Protein AF-A0A7C0Z2W8-F1 (afdb_monomer)

Solvent-accessible surface area (backbone atoms only — not comparable to full-atom values): 9726 Å² total; per-residue (Å²): 93,27,34,21,77,90,78,70,48,76,46,93,88,55,56,50,30,91,88,75,69,42,44,18,36,40,55,56,80,82,60,86,66,90,69,77,76,86,68,93,58,101,60,90,74,75,86,76,53,72,68,63,58,70,67,53,82,75,67,55,54,64,44,84,89,43,62,92,68,40,58,44,58,87,79,78,69,83,74,80,57,72,65,89,83,19,40,63,69,61,50,51,53,55,51,46,34,49,48,17,62,35,85,87,47,31,30,24,69,47,67,32,71,86,68,36,65,88,25,69,70,47,50,51,47,36,62,76,69,63,63,73,41,89,33,50,46,77,29,44,41,73,68,54,44,53,50,56,42,63,76,66,55,63,88,38,63,88

Foldseek 3Di:
DKADLVPRDDDDDDQADPVPRHFIFDFDDFPPDPPPPPDPDPDPPDDDDPVRVVPDDFDFDDQPSPCVVPTDTLDGDGDTDDDPNRCRVLVVLLRQLSVCVPPQLAAEEAAQQPQAPPHPVVVVSCVVSVSPRPRYHYHHDPVVVVVVCVVVVVPRYD

Radius of gyration: 17.8 Å; Cα contacts (8 Å, |Δi|>4): 205; chains: 1; bounding box: 43×48×38 Å

Structure (mmCIF, N/CA/C/O backbone):
data_AF-A0A7C0Z2W8-F1
#
_entry.id   AF-A0A7C0Z2W8-F1
#
loop_
_atom_site.group_PDB
_atom_site.id
_atom_site.type_symbol
_atom_site.label_atom_id
_atom_site.label_alt_id
_atom_site.label_comp_id
_atom_site.label_asym_id
_atom_site.label_entity_id
_atom_site.label_seq_id
_atom_site.pdbx_PDB_ins_code
_atom_site.Cartn_x
_atom_site.Cartn_y
_atom_site.Cartn_z
_atom_site.occupancy
_atom_site.B_iso_or_equiv
_atom_site.auth_seq_id
_atom_site.auth_comp_id
_atom_site.auth_asym_id
_atom_site.auth_atom_id
_atom_site.pdbx_PDB_model_num
ATOM 1 N N . MET A 1 1 ? 12.439 12.386 5.709 1.00 65.25 1 MET A N 1
ATOM 2 C CA . MET A 1 1 ? 11.758 13.642 5.313 1.00 65.25 1 MET A CA 1
ATOM 3 C C . MET A 1 1 ? 10.269 13.372 5.409 1.00 65.25 1 MET A C 1
ATOM 5 O O . MET A 1 1 ? 9.838 12.361 4.867 1.00 65.25 1 MET A O 1
ATOM 9 N N . TRP A 1 2 ? 9.503 14.187 6.136 1.00 70.81 2 TRP A N 1
ATOM 10 C CA . TRP A 1 2 ? 8.065 13.950 6.304 1.00 70.81 2 TRP A CA 1
ATOM 11 C C . TRP A 1 2 ? 7.298 14.611 5.167 1.00 70.81 2 TRP A C 1
ATOM 13 O O . TRP A 1 2 ? 7.548 15.778 4.892 1.00 70.81 2 TRP A O 1
ATOM 23 N N . VAL A 1 3 ? 6.390 13.899 4.503 1.00 75.00 3 VAL A N 1
ATOM 24 C CA . VAL A 1 3 ? 5.612 14.436 3.377 1.00 75.00 3 VAL A CA 1
ATOM 25 C C . VAL A 1 3 ? 4.124 14.156 3.575 1.00 75.00 3 VAL A C 1
ATOM 27 O O . VAL A 1 3 ? 3.730 13.070 4.005 1.00 75.00 3 VAL A O 1
ATOM 30 N N . CYS A 1 4 ? 3.291 15.163 3.307 1.00 75.88 4 CYS A N 1
ATOM 31 C CA . CYS A 1 4 ? 1.840 15.005 3.245 1.00 75.88 4 CYS A CA 1
ATOM 32 C C . CYS A 1 4 ? 1.449 14.452 1.875 1.00 75.88 4 CYS A C 1
ATOM 34 O O . CYS A 1 4 ? 1.781 15.060 0.865 1.00 75.88 4 CYS A O 1
ATOM 36 N N . LEU A 1 5 ? 0.708 13.349 1.836 1.00 69.00 5 LEU A N 1
ATOM 37 C CA . LEU A 1 5 ? 0.377 12.655 0.584 1.00 69.00 5 LEU A CA 1
ATOM 38 C C . LEU A 1 5 ? -0.673 13.372 -0.262 1.00 69.00 5 LEU A C 1
ATOM 40 O O . LEU A 1 5 ? -0.699 13.195 -1.470 1.00 69.00 5 LEU A O 1
ATOM 44 N N . ASP A 1 6 ? -1.517 14.192 0.359 1.00 71.12 6 ASP A N 1
ATOM 45 C CA . ASP A 1 6 ? -2.603 14.864 -0.358 1.00 71.12 6 ASP A CA 1
ATOM 46 C C . ASP A 1 6 ? -2.154 16.194 -0.983 1.00 71.12 6 ASP A C 1
ATOM 48 O O . ASP A 1 6 ? -2.681 16.608 -2.010 1.00 71.12 6 ASP A O 1
ATOM 52 N N . CYS A 1 7 ? -1.180 16.890 -0.381 1.00 76.62 7 CYS A N 1
ATOM 53 C CA . CYS A 1 7 ? -0.688 18.177 -0.902 1.00 76.62 7 CYS A CA 1
ATOM 54 C C . CYS A 1 7 ? 0.810 18.223 -1.204 1.00 76.62 7 CYS A C 1
ATOM 56 O O . CYS A 1 7 ? 1.330 19.292 -1.526 1.00 76.62 7 CYS A O 1
ATOM 58 N N . ASN A 1 8 ? 1.503 17.095 -1.059 1.00 66.62 8 ASN A N 1
ATOM 59 C CA . ASN A 1 8 ? 2.924 16.911 -1.345 1.00 66.62 8 ASN A CA 1
ATOM 60 C C . ASN A 1 8 ? 3.873 17.896 -0.625 1.00 66.62 8 ASN A C 1
ATOM 62 O O . ASN A 1 8 ? 4.995 18.137 -1.065 1.00 66.62 8 ASN A O 1
ATOM 66 N N . ARG A 1 9 ? 3.437 18.497 0.494 1.00 74.06 9 ARG A N 1
ATOM 67 C CA . ARG A 1 9 ? 4.278 19.390 1.308 1.00 74.06 9 ARG A CA 1
ATOM 68 C C . ARG A 1 9 ? 5.203 18.601 2.220 1.00 74.06 9 ARG A C 1
ATOM 70 O O . ARG A 1 9 ? 4.767 17.652 2.872 1.00 74.06 9 ARG A O 1
ATOM 77 N N . SER A 1 10 ? 6.450 19.056 2.309 1.00 74.00 10 SER A N 1
ATOM 78 C CA . SER A 1 10 ? 7.464 18.525 3.213 1.00 74.00 10 SER A CA 1
ATOM 79 C C . SER A 1 10 ? 7.432 19.202 4.585 1.00 74.00 10 SER A C 1
ATOM 81 O O . SER A 1 10 ? 7.248 20.414 4.678 1.00 74.00 10 SER A O 1
ATOM 83 N N . TYR A 1 11 ? 7.692 18.430 5.634 1.00 75.06 11 TYR A N 1
ATOM 84 C CA . TYR A 1 11 ? 7.671 18.843 7.033 1.00 75.06 11 TYR A CA 1
ATOM 85 C C . TYR A 1 11 ? 8.920 18.334 7.773 1.00 75.06 11 TYR A C 1
ATOM 87 O O . TYR A 1 11 ? 9.497 17.300 7.415 1.00 75.06 11 TYR A O 1
ATOM 95 N N . SER A 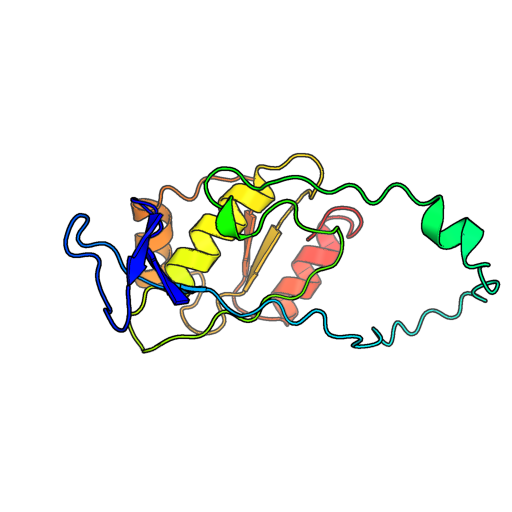1 12 ? 9.336 19.062 8.813 1.00 63.00 12 SER A N 1
ATOM 96 C CA . SER A 1 12 ? 10.477 18.704 9.667 1.00 63.00 12 SER A CA 1
ATOM 97 C C . SER A 1 12 ? 10.090 17.726 10.784 1.00 63.00 12 SER A C 1
ATOM 99 O O . SER A 1 12 ? 10.752 16.699 10.918 1.00 63.00 12 SER A O 1
ATOM 101 N N . ASP A 1 13 ? 9.008 17.982 11.532 1.00 66.19 13 ASP A N 1
ATOM 102 C CA . ASP A 1 13 ? 8.474 17.061 12.557 1.00 66.19 13 ASP A CA 1
ATOM 103 C C . ASP A 1 13 ? 6.983 17.339 12.848 1.00 66.19 13 ASP A C 1
ATOM 105 O O . ASP A 1 13 ? 6.630 18.009 13.814 1.00 66.19 13 ASP A O 1
ATOM 109 N N . HIS A 1 14 ? 6.084 16.843 11.991 1.00 66.38 14 HIS A N 1
ATOM 110 C CA . HIS A 1 14 ? 4.635 16.978 12.184 1.00 66.38 14 HIS A CA 1
ATOM 111 C C . HIS A 1 14 ? 3.926 15.639 11.988 1.00 66.38 14 HIS A C 1
ATOM 113 O O . HIS A 1 14 ? 4.244 14.889 11.070 1.00 66.38 14 HIS A O 1
ATOM 119 N N . CYS A 1 15 ? 2.921 15.359 12.823 1.00 63.91 15 CYS A N 1
ATOM 120 C CA . CYS A 1 15 ? 2.081 14.161 12.698 1.00 63.91 15 CYS A CA 1
ATOM 121 C C . CYS A 1 15 ? 0.898 14.362 11.733 1.00 63.91 15 CYS A C 1
ATOM 123 O O . CYS A 1 15 ? 0.378 13.389 11.186 1.00 63.91 15 CYS A O 1
ATOM 125 N N . LYS A 1 16 ? 0.465 15.615 11.524 1.00 74.62 16 LYS A N 1
ATOM 126 C CA . LYS A 1 16 ? -0.646 15.997 10.640 1.00 74.62 16 LYS A CA 1
ATOM 127 C C . LYS A 1 16 ? -0.281 17.217 9.802 1.00 74.62 16 LYS A C 1
ATOM 129 O O . LYS A 1 16 ? 0.418 18.114 10.261 1.00 74.62 16 LYS A O 1
ATOM 134 N N . CYS A 1 17 ? -0.774 17.235 8.573 1.00 76.31 17 CYS A N 1
ATOM 135 C CA . CYS A 1 17 ? -0.645 18.351 7.659 1.00 76.31 17 CYS A CA 1
ATOM 136 C C . CYS A 1 17 ? -1.567 19.490 8.100 1.00 76.31 17 CYS A C 1
ATOM 138 O O . CYS A 1 17 ? -2.779 19.310 8.162 1.00 76.31 17 CYS A O 1
ATOM 140 N N . GLU A 1 18 ? -1.012 20.678 8.326 1.00 78.62 18 GLU A N 1
ATOM 141 C CA . GLU A 1 18 ? -1.779 21.870 8.725 1.00 78.62 18 GLU A CA 1
ATOM 142 C C . GLU A 1 18 ? -2.795 22.328 7.669 1.00 78.62 18 GLU A C 1
ATOM 144 O O . GLU A 1 18 ? -3.783 22.974 7.996 1.00 78.62 18 GLU A O 1
ATOM 149 N N . LYS A 1 19 ? -2.571 21.985 6.394 1.00 76.62 19 LYS A N 1
ATOM 150 C CA . LYS A 1 19 ? -3.452 22.378 5.287 1.00 76.62 19 LYS A CA 1
ATOM 151 C C . LYS A 1 19 ? -4.592 21.385 5.059 1.00 76.62 19 LYS A C 1
ATOM 153 O O . LYS A 1 19 ? -5.705 21.790 4.750 1.00 76.62 19 LYS A O 1
ATOM 158 N N . CYS A 1 20 ? -4.296 20.091 5.157 1.00 75.00 20 CYS A N 1
ATOM 159 C CA . CYS A 1 20 ? -5.217 19.024 4.759 1.00 75.00 20 CYS A CA 1
ATOM 160 C C . CYS A 1 20 ? -5.847 18.309 5.960 1.00 75.00 20 CYS A C 1
ATOM 162 O O . CYS A 1 20 ? -6.789 17.550 5.791 1.00 75.00 20 CYS A O 1
ATOM 164 N N . GLY A 1 21 ? -5.278 18.453 7.161 1.00 75.25 21 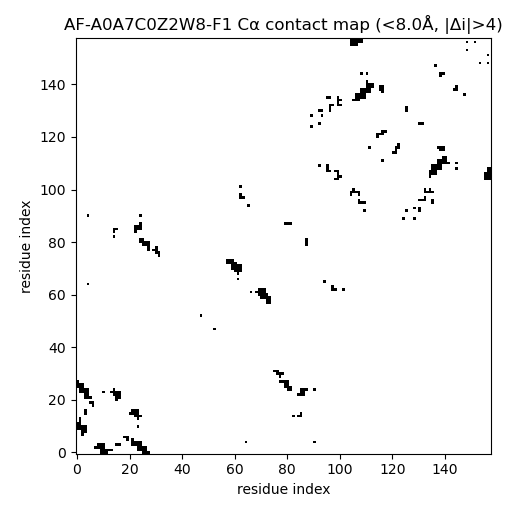GLY A N 1
ATOM 165 C CA . GLY A 1 21 ? -5.620 17.638 8.334 1.00 75.25 21 GLY A CA 1
ATOM 166 C C . GLY A 1 21 ? -5.154 16.176 8.250 1.00 75.25 21 GLY A C 1
ATOM 167 O O . GLY A 1 21 ? -5.264 15.441 9.232 1.00 75.25 21 GLY A O 1
ATOM 168 N N . VAL A 1 22 ? -4.610 15.758 7.103 1.00 72.38 22 VAL A N 1
ATOM 169 C CA . VAL A 1 22 ? -4.192 14.381 6.800 1.00 72.38 22 VAL A CA 1
ATOM 170 C C . VAL A 1 22 ? -2.832 14.060 7.415 1.00 72.38 22 VAL A C 1
ATOM 172 O O . VAL A 1 22 ? -1.992 14.944 7.593 1.00 72.38 22 VAL A O 1
ATOM 175 N N . SER A 1 23 ? -2.612 12.790 7.754 1.00 75.44 23 SER A N 1
ATOM 176 C CA . SER A 1 23 ? -1.359 12.302 8.329 1.00 75.44 23 SER A CA 1
ATOM 177 C C . SER A 1 23 ? -0.153 12.573 7.427 1.00 75.44 23 SER A C 1
ATOM 179 O O . SER A 1 23 ? -0.222 12.457 6.203 1.00 75.44 23 SER A O 1
ATOM 181 N N . VAL A 1 24 ? 0.970 12.911 8.058 1.00 77.38 24 VAL A N 1
ATOM 182 C CA . VAL A 1 24 ? 2.260 13.090 7.386 1.00 77.38 24 VAL A CA 1
ATOM 183 C C . VAL A 1 24 ? 3.097 11.843 7.635 1.00 77.38 24 VAL A C 1
ATOM 185 O O . VAL A 1 24 ? 3.228 11.397 8.777 1.00 77.38 24 VAL A O 1
ATOM 188 N N . VAL A 1 25 ? 3.680 11.283 6.579 1.00 69.06 25 VAL A N 1
ATOM 189 C CA . VAL A 1 25 ? 4.519 10.083 6.668 1.00 69.06 25 VAL A CA 1
ATOM 190 C C . VAL A 1 25 ? 5.978 10.417 6.421 1.00 69.06 25 VAL A C 1
ATOM 192 O O . VAL A 1 25 ? 6.307 11.238 5.566 1.00 69.06 25 VAL A O 1
ATOM 195 N N . ASN A 1 26 ? 6.870 9.770 7.167 1.00 71.31 26 ASN A N 1
ATOM 196 C CA . ASN A 1 26 ? 8.295 9.846 6.888 1.00 71.31 26 ASN A CA 1
ATOM 197 C C . ASN A 1 26 ? 8.597 8.937 5.697 1.00 71.31 26 ASN A C 1
ATOM 199 O O . ASN A 1 26 ? 8.438 7.718 5.786 1.00 71.31 26 ASN A O 1
ATOM 203 N N . ILE A 1 27 ? 9.008 9.534 4.582 1.00 62.88 27 ILE A N 1
ATOM 204 C CA . ILE A 1 27 ? 9.416 8.767 3.412 1.00 62.88 27 ILE A CA 1
ATOM 205 C C . ILE A 1 27 ? 10.836 8.256 3.674 1.00 62.88 27 ILE A C 1
ATOM 207 O O . ILE A 1 27 ? 11.737 9.069 3.929 1.00 62.88 27 ILE A O 1
ATOM 211 N N . PRO A 1 28 ? 11.051 6.932 3.656 1.00 55.50 28 PRO A N 1
ATOM 212 C CA . PRO A 1 28 ? 12.339 6.353 3.990 1.00 55.50 28 PRO A CA 1
ATOM 213 C C . PRO A 1 28 ? 13.367 6.661 2.914 1.00 55.50 28 PRO A C 1
ATOM 215 O O . PRO A 1 28 ? 13.062 6.721 1.723 1.00 55.50 28 PRO A O 1
ATOM 218 N N . LEU A 1 29 ? 14.617 6.754 3.351 1.00 46.53 29 LEU A N 1
ATOM 219 C CA . LEU A 1 29 ? 15.770 6.625 2.478 1.00 46.53 29 LEU A CA 1
ATOM 220 C C . LEU A 1 29 ? 15.676 5.271 1.749 1.00 46.53 29 LEU A C 1
ATOM 222 O O . LEU A 1 29 ? 15.537 4.234 2.400 1.00 46.53 29 LEU A O 1
ATOM 226 N N . PHE A 1 30 ? 15.737 5.271 0.416 1.00 42.28 30 PHE A N 1
ATOM 227 C CA . PHE A 1 30 ? 15.777 4.042 -0.375 1.00 42.28 30 PHE A CA 1
ATOM 228 C C . PHE A 1 30 ? 16.970 3.185 0.056 1.00 42.28 30 PHE A C 1
ATOM 230 O O . PHE A 1 30 ? 18.117 3.463 -0.294 1.00 42.28 30 PHE A O 1
ATOM 237 N N . LEU A 1 31 ? 16.707 2.111 0.798 1.00 37.69 31 LEU A N 1
ATOM 238 C CA . LEU A 1 31 ? 17.693 1.066 1.013 1.00 37.69 31 LEU A CA 1
ATOM 239 C C . LEU A 1 31 ? 17.759 0.240 -0.273 1.00 37.69 31 LEU A C 1
ATOM 241 O O . LEU A 1 31 ? 17.073 -0.769 -0.422 1.00 37.69 31 LEU A O 1
ATOM 245 N N . CYS A 1 32 ? 18.621 0.652 -1.205 1.00 33.28 32 CYS A N 1
ATOM 246 C CA . CYS A 1 32 ? 19.178 -0.244 -2.219 1.00 33.28 32 CYS A CA 1
ATOM 247 C C . CYS A 1 32 ? 20.071 -1.274 -1.511 1.00 33.28 32 CYS A C 1
ATOM 249 O O . CYS A 1 32 ? 21.296 -1.247 -1.597 1.00 33.28 32 CYS A O 1
ATOM 251 N N . GLY A 1 33 ? 19.452 -2.152 -0.725 1.00 33.84 33 GLY A N 1
ATOM 252 C CA . GLY A 1 33 ? 20.135 -3.238 -0.060 1.00 33.84 33 GLY A CA 1
ATOM 253 C C . GLY A 1 33 ? 20.510 -4.284 -1.095 1.00 33.84 33 GLY A C 1
ATOM 254 O O . GLY A 1 33 ? 19.635 -4.918 -1.680 1.00 33.84 33 G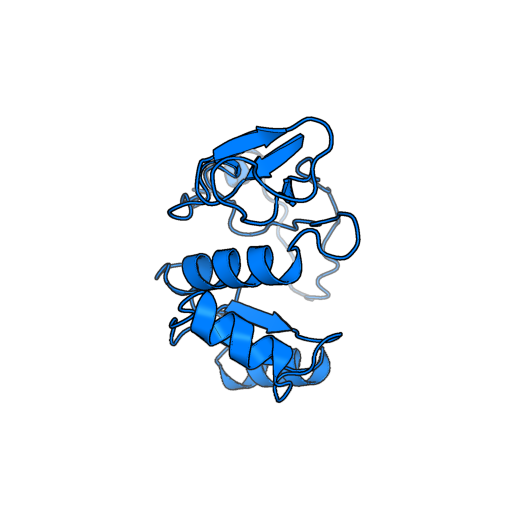LY A O 1
ATOM 255 N N . ASN A 1 34 ? 21.810 -4.526 -1.249 1.00 36.41 34 ASN A N 1
ATOM 256 C CA . ASN A 1 34 ? 22.384 -5.733 -1.848 1.00 36.41 34 ASN A CA 1
ATOM 257 C C . ASN A 1 34 ? 22.053 -6.992 -1.012 1.00 36.41 34 ASN A C 1
ATOM 259 O O . ASN A 1 34 ? 22.922 -7.827 -0.765 1.00 36.41 34 ASN A O 1
ATOM 263 N N . THR A 1 35 ? 20.819 -7.144 -0.524 1.00 37.03 35 THR A N 1
ATOM 264 C CA . THR A 1 35 ? 20.403 -8.367 0.158 1.00 37.03 35 THR A CA 1
ATOM 265 C C . THR A 1 35 ? 20.151 -9.415 -0.908 1.00 37.03 35 THR A C 1
ATOM 267 O O . THR A 1 35 ? 19.098 -9.464 -1.543 1.00 37.03 35 THR A O 1
ATOM 270 N N . GLN A 1 36 ? 21.188 -10.223 -1.129 1.00 38.50 36 GLN A N 1
ATOM 271 C CA . GLN A 1 36 ? 21.118 -11.488 -1.837 1.00 38.50 36 GLN A CA 1
ATOM 272 C C . GLN A 1 36 ? 19.845 -12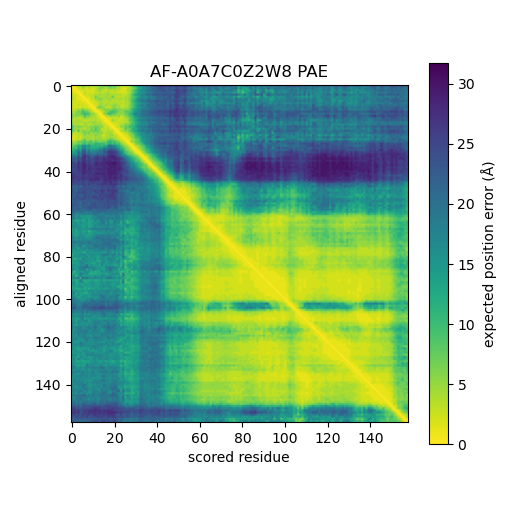.211 -1.397 1.00 38.50 36 GLN A C 1
ATOM 274 O O . GLN A 1 36 ? 19.705 -12.639 -0.254 1.00 38.50 36 GLN A O 1
ATOM 279 N N . CYS A 1 37 ? 18.883 -12.291 -2.309 1.00 34.72 37 CYS A N 1
ATOM 280 C CA . CYS A 1 37 ? 17.776 -13.208 -2.165 1.00 34.72 37 CYS A CA 1
ATOM 281 C C . CYS A 1 37 ? 18.402 -14.598 -2.253 1.00 34.72 37 CYS A C 1
ATOM 283 O O . CYS A 1 37 ? 18.858 -14.994 -3.327 1.00 34.72 37 CYS A O 1
ATOM 285 N N . ILE A 1 38 ? 18.479 -15.311 -1.130 1.00 37.25 38 ILE A N 1
ATOM 286 C CA . ILE A 1 38 ? 18.762 -16.744 -1.138 1.00 37.25 38 ILE A CA 1
ATOM 287 C C . ILE A 1 38 ? 17.511 -17.400 -1.722 1.00 37.25 38 ILE A C 1
ATOM 289 O O . ILE A 1 38 ? 16.597 -17.804 -1.015 1.00 37.25 38 ILE A O 1
ATOM 293 N N . ALA A 1 39 ? 17.438 -17.412 -3.050 1.00 38.50 39 ALA A N 1
ATOM 294 C CA . ALA A 1 39 ? 16.564 -18.299 -3.783 1.00 38.50 39 ALA A CA 1
ATOM 295 C C . ALA A 1 39 ? 17.305 -19.633 -3.874 1.00 38.50 39 ALA A C 1
ATOM 297 O O . ALA A 1 39 ? 18.249 -19.780 -4.653 1.00 38.50 39 ALA A O 1
ATOM 298 N N . THR A 1 40 ? 16.890 -20.607 -3.073 1.00 39.19 40 THR A N 1
ATOM 299 C CA . THR A 1 40 ? 17.194 -22.021 -3.294 1.00 39.19 40 THR A CA 1
ATOM 300 C C . THR A 1 40 ? 16.480 -22.470 -4.570 1.00 39.19 40 THR A C 1
ATOM 302 O O . THR A 1 40 ? 15.450 -23.130 -4.548 1.00 39.19 40 THR A O 1
ATOM 305 N N . SER A 1 41 ? 17.018 -22.081 -5.726 1.00 41.50 41 SER A N 1
ATOM 306 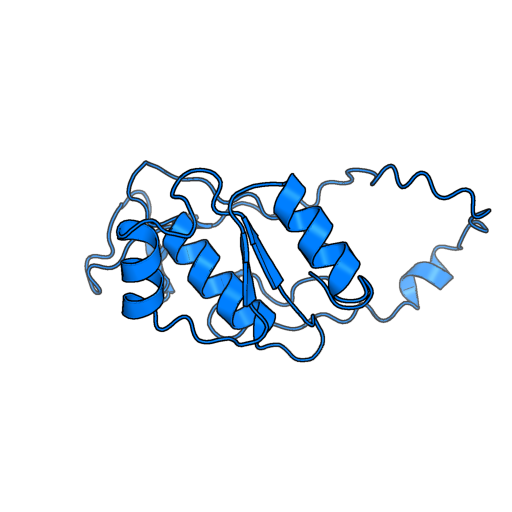C CA . SER A 1 41 ? 16.676 -22.698 -7.003 1.00 41.50 41 SER A CA 1
ATOM 307 C C . SER A 1 41 ? 17.923 -23.393 -7.531 1.00 41.50 41 SER A C 1
ATOM 309 O O . SER A 1 41 ? 18.893 -22.730 -7.902 1.00 41.50 41 SER A O 1
ATOM 311 N N . ASN A 1 42 ? 17.889 -24.724 -7.589 1.00 41.00 42 ASN A N 1
ATOM 312 C CA . ASN A 1 42 ? 18.872 -25.564 -8.277 1.00 41.00 42 ASN A CA 1
ATOM 313 C C . ASN A 1 42 ? 18.763 -25.388 -9.807 1.00 41.00 42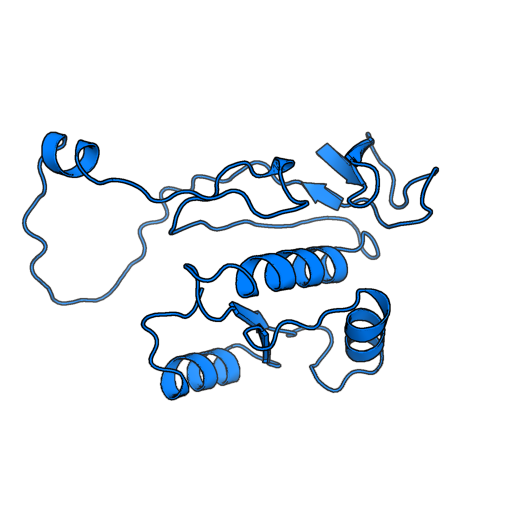 ASN A C 1
ATOM 315 O O . ASN A 1 42 ? 18.540 -26.338 -10.551 1.00 41.00 42 ASN A O 1
ATOM 319 N N . LYS A 1 43 ? 18.884 -24.153 -10.299 1.00 49.03 43 LYS A N 1
ATOM 320 C CA . LYS A 1 43 ? 19.084 -23.845 -11.715 1.00 49.03 43 LYS A CA 1
ATOM 321 C C . LYS A 1 43 ? 20.496 -23.306 -11.840 1.00 49.03 43 LYS A C 1
ATOM 323 O O . LYS A 1 43 ? 20.791 -22.252 -11.287 1.00 49.03 43 LYS A O 1
ATOM 328 N N . SER A 1 44 ? 21.361 -24.019 -12.560 1.00 38.22 44 SER A N 1
ATOM 329 C CA . SER A 1 44 ? 22.716 -23.559 -12.868 1.00 38.22 44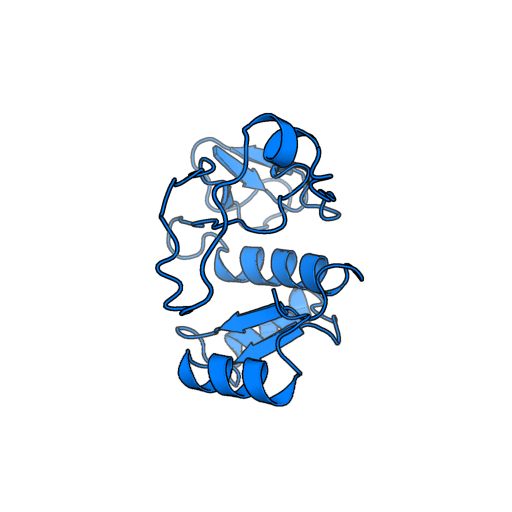 SER A CA 1
ATOM 330 C C . SER A 1 44 ? 22.636 -22.189 -13.552 1.00 38.22 44 SER A C 1
ATOM 332 O O . SER A 1 44 ? 22.304 -22.080 -14.738 1.00 38.22 44 SER A O 1
ATOM 334 N N . THR A 1 45 ? 22.881 -21.116 -12.811 1.00 54.84 45 THR A N 1
ATOM 335 C CA . THR A 1 45 ? 22.889 -19.769 -13.365 1.00 54.84 45 THR A CA 1
ATOM 336 C C . THR A 1 45 ? 24.197 -19.597 -14.122 1.00 54.84 45 THR A C 1
ATOM 338 O O . THR A 1 45 ? 25.261 -19.420 -13.538 1.00 54.84 45 THR A O 1
ATOM 341 N N . LYS A 1 46 ? 24.141 -19.677 -15.459 1.00 72.25 46 LYS A N 1
ATOM 342 C CA . LYS A 1 46 ? 25.273 -19.267 -16.301 1.00 72.25 46 LYS A CA 1
ATOM 343 C C . LYS A 1 46 ? 25.679 -17.849 -15.892 1.00 72.25 46 LYS A C 1
ATOM 345 O O . LYS A 1 46 ? 24.835 -16.947 -15.902 1.00 72.25 46 LYS A O 1
ATOM 350 N N . TRP A 1 47 ? 26.948 -17.672 -15.527 1.00 70.31 47 TRP A N 1
ATOM 351 C CA . TRP A 1 47 ? 27.531 -16.370 -15.217 1.00 70.31 47 TRP A CA 1
ATOM 352 C C . TRP A 1 47 ? 27.252 -15.406 -16.372 1.00 70.31 47 TRP A C 1
ATOM 354 O O . TRP A 1 47 ? 27.572 -15.696 -17.525 1.00 70.31 47 TRP A O 1
ATOM 364 N N . LYS A 1 48 ? 26.601 -14.282 -16.071 1.00 77.38 48 LYS A N 1
ATOM 365 C CA . LYS A 1 48 ? 26.253 -13.261 -17.066 1.00 77.38 48 LYS A CA 1
ATOM 366 C C . LYS A 1 48 ? 27.349 -12.215 -17.122 1.00 77.38 48 LYS A C 1
ATOM 368 O O . LYS A 1 48 ? 27.832 -11.776 -16.079 1.00 77.38 48 LYS A O 1
ATOM 373 N N . ARG A 1 49 ? 27.726 -11.790 -18.327 1.00 80.12 49 ARG A N 1
ATOM 374 C CA . ARG A 1 49 ? 28.695 -10.705 -18.489 1.00 80.12 49 ARG A CA 1
ATOM 375 C C . ARG A 1 49 ? 28.043 -9.375 -18.100 1.00 80.12 49 ARG A C 1
ATOM 377 O O . ARG A 1 49 ? 26.829 -9.219 -18.248 1.00 80.12 49 ARG A O 1
ATOM 384 N N . PRO A 1 50 ? 28.823 -8.371 -17.670 1.00 77.75 50 PRO A N 1
ATOM 385 C CA . PRO A 1 50 ? 28.295 -7.033 -17.404 1.00 77.75 50 PRO A CA 1
ATOM 386 C C . PRO A 1 50 ? 27.524 -6.421 -18.590 1.00 77.75 50 PRO A C 1
ATOM 388 O O . PRO A 1 50 ? 26.542 -5.712 -18.380 1.00 77.75 50 PRO A O 1
ATOM 391 N N . SER A 1 51 ? 27.906 -6.738 -19.835 1.00 82.12 51 SER A N 1
ATOM 392 C CA . SER A 1 51 ? 27.179 -6.359 -21.061 1.00 82.12 51 SER A CA 1
ATOM 393 C C . SER A 1 51 ? 25.756 -6.926 -21.119 1.00 82.12 51 SER A C 1
ATOM 395 O O . SER A 1 51 ? 24.819 -6.242 -21.532 1.00 82.12 51 SER A O 1
ATOM 397 N N . ASP A 1 52 ? 25.574 -8.157 -20.647 1.00 80.56 52 ASP A N 1
ATOM 398 C CA . ASP A 1 52 ? 24.293 -8.872 -20.657 1.00 80.56 52 ASP A CA 1
ATOM 399 C C . ASP A 1 52 ? 23.351 -8.327 -19.577 1.00 80.56 52 ASP A C 1
ATOM 401 O O . ASP A 1 52 ? 22.130 -8.415 -19.680 1.00 80.56 52 ASP A O 1
ATOM 405 N N . ILE A 1 53 ? 23.917 -7.754 -18.512 1.00 75.81 53 ILE A N 1
ATOM 406 C CA . ILE A 1 53 ? 23.162 -7.064 -17.465 1.00 75.81 53 ILE A CA 1
ATOM 407 C C . ILE A 1 53 ? 22.727 -5.684 -17.966 1.00 75.81 53 ILE A C 1
ATOM 409 O O . ILE A 1 53 ? 21.565 -5.323 -17.796 1.00 75.81 53 ILE A O 1
ATOM 413 N N . ARG A 1 54 ? 23.625 -4.939 -18.626 1.00 72.25 54 ARG A N 1
ATOM 414 C CA . ARG A 1 54 ? 23.332 -3.605 -19.182 1.00 72.25 54 ARG A CA 1
ATOM 415 C C . ARG A 1 54 ? 22.279 -3.633 -20.291 1.00 72.25 54 ARG A C 1
ATOM 417 O O . ARG A 1 54 ? 21.508 -2.692 -20.413 1.00 72.25 54 ARG A O 1
ATOM 424 N N . SER A 1 55 ? 22.234 -4.704 -21.080 1.00 74.31 55 SER A N 1
ATOM 425 C CA . SER A 1 55 ? 21.254 -4.876 -22.163 1.00 74.31 55 SER A CA 1
ATOM 426 C C . SER A 1 55 ? 19.854 -5.268 -21.678 1.00 74.31 55 SER A C 1
ATOM 428 O O . SER A 1 55 ? 18.899 -5.217 -22.456 1.00 74.31 55 SER A O 1
ATOM 430 N N . LYS A 1 56 ? 19.677 -5.613 -20.394 1.00 71.75 56 LYS A N 1
ATOM 431 C CA . LYS A 1 56 ? 18.340 -5.833 -19.838 1.00 71.75 56 LYS A CA 1
ATOM 432 C C . LYS A 1 56 ? 17.593 -4.507 -19.740 1.00 71.75 56 LYS A C 1
ATOM 434 O O . LYS A 1 56 ? 17.924 -3.656 -18.918 1.00 71.75 56 LYS A O 1
ATOM 439 N N . LYS A 1 57 ? 16.507 -4.382 -20.503 1.00 64.00 57 LYS A N 1
ATOM 440 C CA . LYS A 1 57 ? 15.503 -3.337 -20.281 1.00 64.00 57 LYS A CA 1
ATOM 441 C C . LYS A 1 57 ? 14.849 -3.567 -18.919 1.00 64.00 57 LYS A C 1
ATOM 443 O O . LYS A 1 57 ? 14.001 -4.445 -18.767 1.00 64.00 57 LYS A O 1
ATOM 448 N N . ILE A 1 58 ? 15.269 -2.801 -17.917 1.00 66.69 58 ILE A N 1
ATOM 449 C CA . ILE A 1 58 ? 14.570 -2.741 -16.635 1.00 66.69 58 ILE A CA 1
ATOM 450 C C . ILE A 1 58 ? 13.307 -1.926 -16.897 1.00 66.69 58 ILE A C 1
ATOM 452 O O . ILE A 1 58 ? 13.393 -0.715 -17.082 1.00 66.69 58 ILE A O 1
ATOM 456 N N . ARG A 1 59 ? 12.148 -2.589 -16.958 1.00 65.25 59 ARG A N 1
ATOM 457 C CA . ARG A 1 59 ? 10.868 -1.878 -16.937 1.00 65.25 59 ARG A CA 1
ATOM 458 C C . ARG A 1 59 ? 10.757 -1.152 -15.597 1.00 65.25 59 ARG A C 1
ATOM 460 O O . ARG A 1 59 ? 10.951 -1.770 -14.548 1.00 65.25 59 ARG A O 1
ATOM 467 N N . ARG A 1 60 ? 10.531 0.155 -15.663 1.00 70.94 60 ARG A N 1
ATOM 468 C CA . ARG A 1 60 ? 10.292 1.037 -14.524 1.00 70.94 60 ARG A CA 1
ATOM 469 C C . ARG A 1 60 ? 9.098 1.890 -14.908 1.00 70.94 60 ARG A C 1
ATOM 471 O O . ARG A 1 60 ? 9.113 2.468 -15.990 1.00 70.94 60 ARG A O 1
ATOM 478 N N . GLU A 1 61 ? 8.100 1.933 -14.046 1.00 73.56 61 GLU A N 1
ATOM 479 C CA . GLU A 1 61 ? 6.962 2.832 -14.195 1.00 73.56 61 GLU A CA 1
ATOM 480 C C . GLU A 1 61 ? 6.768 3.580 -12.884 1.00 73.56 61 GLU A C 1
ATOM 482 O O . GLU A 1 61 ? 7.113 3.081 -11.805 1.00 73.56 61 GLU A O 1
ATOM 487 N N . GLU A 1 62 ? 6.284 4.804 -13.018 1.00 82.62 62 GLU A N 1
ATOM 488 C CA . GLU A 1 62 ? 5.892 5.655 -11.906 1.00 82.62 62 GLU A CA 1
ATOM 489 C C . GLU A 1 62 ? 4.507 5.225 -11.430 1.00 82.62 62 GLU A C 1
ATOM 491 O O . GLU A 1 62 ? 3.676 4.780 -12.222 1.00 82.62 62 GLU A O 1
ATOM 496 N N . ILE A 1 63 ? 4.274 5.323 -10.125 1.00 84.75 63 ILE A N 1
ATOM 497 C CA . ILE A 1 63 ? 2.964 5.030 -9.550 1.00 84.75 63 ILE A CA 1
ATOM 498 C C . ILE A 1 63 ? 2.217 6.359 -9.438 1.00 84.75 63 ILE A C 1
ATOM 500 O O . ILE A 1 63 ? 2.729 7.259 -8.764 1.00 84.75 63 ILE A O 1
ATOM 504 N N . PRO A 1 64 ? 1.027 6.491 -10.050 1.00 84.19 64 PRO A N 1
ATOM 505 C CA . PRO A 1 64 ? 0.244 7.719 -9.984 1.00 84.19 64 PRO A CA 1
ATOM 506 C C . PRO A 1 64 ? 0.046 8.205 -8.544 1.00 84.19 64 PRO A C 1
ATOM 508 O O . PRO A 1 64 ? -0.334 7.435 -7.665 1.00 84.19 64 PRO A O 1
ATOM 511 N N . GLY A 1 65 ? 0.323 9.487 -8.288 1.00 84.00 65 GLY A N 1
ATOM 512 C CA . GLY A 1 65 ? 0.181 10.095 -6.957 1.00 84.00 65 GLY A CA 1
ATOM 513 C C . GLY A 1 65 ? 1.319 9.778 -5.978 1.00 84.00 65 GLY A C 1
ATOM 514 O O . GLY A 1 65 ? 1.314 10.275 -4.853 1.00 84.00 65 GLY A O 1
ATOM 515 N N . PHE A 1 66 ? 2.316 8.995 -6.398 1.00 85.94 66 PHE A N 1
ATOM 516 C CA . PHE A 1 66 ? 3.474 8.600 -5.595 1.00 85.94 66 PHE A CA 1
ATOM 517 C C . PHE A 1 66 ? 4.801 8.927 -6.298 1.00 85.94 66 PHE A C 1
ATOM 519 O O . PHE A 1 66 ? 5.800 8.221 -6.141 1.00 85.94 66 PHE A O 1
ATOM 526 N N . ASP A 1 67 ? 4.834 10.052 -7.017 1.00 81.19 67 ASP A N 1
ATOM 527 C CA . ASP A 1 67 ? 5.967 10.523 -7.834 1.00 81.19 67 ASP A CA 1
ATOM 528 C C . ASP A 1 67 ? 7.272 10.671 -7.038 1.00 81.19 67 ASP A C 1
ATOM 530 O O . ASP A 1 67 ? 8.371 10.570 -7.578 1.00 81.19 67 ASP A O 1
ATOM 534 N N . VAL A 1 68 ? 7.165 10.861 -5.720 1.00 80.44 68 VAL A N 1
ATOM 535 C CA . VAL A 1 68 ? 8.303 10.940 -4.793 1.00 80.44 68 VAL A CA 1
ATOM 536 C C . VAL A 1 68 ? 9.182 9.685 -4.798 1.00 80.44 68 VAL A C 1
ATOM 538 O O . VAL A 1 68 ? 10.367 9.762 -4.471 1.00 80.44 68 VAL A O 1
ATOM 541 N N . PHE A 1 69 ? 8.634 8.532 -5.190 1.00 80.00 69 PHE A N 1
ATOM 542 C CA . PHE A 1 69 ? 9.406 7.301 -5.348 1.00 80.00 69 PHE A CA 1
ATOM 543 C C . PHE A 1 69 ? 10.053 7.166 -6.734 1.00 80.00 69 PHE A C 1
ATOM 545 O O . PHE A 1 69 ? 10.880 6.273 -6.939 1.00 80.00 69 PHE A O 1
ATOM 552 N N . GLY A 1 70 ? 9.698 8.041 -7.677 1.00 82.31 70 GLY A N 1
ATOM 553 C CA . GLY A 1 70 ? 10.058 7.928 -9.082 1.00 82.31 70 GLY A CA 1
ATOM 554 C C . GLY A 1 70 ? 9.624 6.591 -9.688 1.00 82.31 70 GLY A C 1
ATOM 555 O O . GLY A 1 70 ? 8.712 5.913 -9.211 1.00 82.31 70 GLY A O 1
ATOM 556 N N . ALA A 1 71 ? 10.313 6.189 -10.753 1.00 82.19 71 ALA A N 1
ATOM 557 C CA . ALA A 1 71 ? 10.015 4.943 -11.442 1.00 82.19 71 ALA A CA 1
ATOM 558 C C . ALA A 1 71 ? 10.559 3.733 -10.658 1.00 82.19 71 ALA A C 1
ATOM 560 O O . ALA A 1 71 ? 11.774 3.500 -10.593 1.00 82.19 71 ALA A O 1
ATOM 561 N N . LEU A 1 72 ? 9.661 2.926 -10.085 1.00 78.62 72 LEU A N 1
ATOM 562 C CA . LEU A 1 72 ? 10.055 1.818 -9.218 1.00 78.62 72 LEU A CA 1
ATOM 563 C C . LEU A 1 72 ? 10.597 0.624 -10.018 1.00 78.62 72 LEU A C 1
ATOM 565 O O . LEU A 1 72 ? 9.973 0.184 -10.991 1.00 78.62 72 LEU A O 1
ATOM 569 N N . PRO A 1 73 ? 11.722 0.018 -9.590 1.00 76.38 73 PRO A N 1
ATOM 570 C CA . PRO A 1 73 ? 12.238 -1.179 -10.234 1.00 76.38 73 PRO A CA 1
ATOM 571 C C . PRO A 1 73 ? 11.331 -2.383 -9.952 1.00 76.38 73 PRO A C 1
ATOM 573 O O . PRO A 1 73 ? 10.589 -2.408 -8.969 1.00 76.38 73 PRO A O 1
ATOM 576 N N . LYS A 1 74 ? 11.427 -3.413 -10.805 1.00 73.00 74 LYS A N 1
ATOM 577 C CA . LYS A 1 74 ? 10.645 -4.657 -10.677 1.00 73.00 74 LYS A CA 1
ATOM 578 C C . LYS A 1 74 ? 10.798 -5.331 -9.307 1.00 73.00 74 LYS A C 1
ATOM 580 O O . LYS A 1 74 ? 9.842 -5.895 -8.800 1.00 73.00 74 LYS A O 1
ATOM 585 N N . HIS A 1 75 ? 11.994 -5.280 -8.728 1.00 77.62 75 HIS A N 1
ATOM 586 C CA . HIS A 1 75 ? 12.271 -5.827 -7.404 1.00 77.62 75 HIS A CA 1
ATOM 587 C C . HIS A 1 75 ? 12.760 -4.690 -6.512 1.00 77.62 75 HIS A C 1
ATOM 589 O O . HIS A 1 75 ? 13.826 -4.126 -6.762 1.00 77.62 75 HIS A O 1
ATOM 595 N N . VAL A 1 76 ? 11.970 -4.340 -5.500 1.00 81.44 76 VAL A N 1
ATOM 596 C CA . VAL A 1 76 ? 12.279 -3.287 -4.530 1.00 81.44 76 VAL A CA 1
ATOM 597 C C . VAL A 1 76 ? 11.782 -3.709 -3.154 1.00 81.44 76 VAL A C 1
ATOM 599 O O . VAL A 1 76 ? 10.773 -4.398 -3.044 1.00 81.44 76 VAL A O 1
ATOM 602 N N . ARG A 1 77 ? 12.497 -3.299 -2.106 1.00 84.19 77 ARG A N 1
ATOM 603 C CA . ARG A 1 77 ? 12.061 -3.422 -0.714 1.00 84.19 77 ARG A CA 1
ATOM 604 C C . ARG A 1 77 ? 12.067 -2.031 -0.104 1.00 84.19 77 ARG A C 1
ATOM 606 O O . ARG A 1 77 ? 13.077 -1.337 -0.188 1.00 84.19 77 ARG A O 1
ATOM 613 N N . ILE A 1 78 ? 10.943 -1.621 0.468 1.00 85.06 78 ILE A N 1
ATOM 614 C CA . ILE A 1 78 ? 10.758 -0.285 1.037 1.00 85.06 78 ILE A CA 1
ATOM 615 C C . ILE A 1 78 ? 10.337 -0.465 2.495 1.00 85.06 78 ILE A C 1
ATOM 617 O O . ILE A 1 78 ? 9.360 -1.153 2.770 1.00 85.06 78 ILE A O 1
ATOM 621 N N . LEU A 1 79 ? 11.082 0.136 3.427 1.00 88.94 79 LEU A N 1
ATOM 622 C CA . LEU A 1 79 ? 10.778 0.086 4.860 1.00 88.94 79 LEU A CA 1
ATOM 623 C C . LEU A 1 79 ? 10.157 1.401 5.315 1.00 88.94 79 LEU A C 1
ATOM 625 O O . LEU A 1 79 ? 10.886 2.365 5.511 1.00 88.94 79 LEU A O 1
ATOM 629 N N . ILE A 1 80 ? 8.847 1.435 5.540 1.00 88.19 80 ILE A N 1
ATOM 630 C CA . ILE A 1 80 ? 8.131 2.646 5.964 1.00 88.19 80 ILE A CA 1
ATOM 631 C C . ILE A 1 80 ? 8.058 2.697 7.490 1.00 88.19 80 ILE A C 1
ATOM 633 O O . ILE A 1 80 ? 7.531 1.785 8.119 1.00 88.19 80 ILE A O 1
ATOM 637 N N . TYR A 1 81 ? 8.566 3.773 8.093 1.00 90.62 81 TYR A N 1
ATOM 638 C CA . TYR A 1 81 ? 8.647 3.922 9.547 1.00 90.62 81 TYR A CA 1
ATOM 639 C C . TYR A 1 81 ? 8.177 5.306 10.004 1.00 90.62 81 TYR A C 1
ATOM 641 O O . TYR A 1 81 ? 8.178 6.272 9.246 1.00 90.62 81 TYR A O 1
ATOM 649 N N . GLY A 1 82 ? 7.751 5.415 11.261 1.00 89.75 82 GLY A N 1
ATOM 650 C CA . GLY A 1 82 ? 7.189 6.647 11.812 1.00 89.75 82 GLY A CA 1
ATOM 651 C C . GLY A 1 82 ? 6.480 6.423 13.146 1.00 89.75 82 GLY A C 1
ATOM 652 O O . GLY A 1 82 ? 6.184 5.282 13.513 1.00 89.75 82 GLY A O 1
ATOM 653 N N . LYS A 1 83 ? 6.194 7.518 13.861 1.00 89.75 83 LYS A N 1
ATOM 654 C CA . LYS A 1 83 ? 5.507 7.521 15.166 1.00 89.75 83 LYS A CA 1
ATOM 655 C C . LYS A 1 83 ? 4.130 6.830 15.080 1.00 89.75 83 LYS A C 1
ATOM 657 O O . LYS A 1 83 ? 3.554 6.669 13.998 1.00 89.75 83 LYS A O 1
ATOM 662 N N . TYR A 1 84 ? 3.592 6.384 16.215 1.00 87.56 84 TYR A N 1
ATOM 663 C CA . TYR A 1 84 ? 2.209 5.896 16.275 1.00 87.56 84 TYR A CA 1
ATOM 664 C C . TYR A 1 84 ? 1.238 6.987 15.780 1.00 87.56 84 TYR A C 1
ATOM 666 O O . TYR A 1 84 ? 1.473 8.172 16.004 1.00 87.56 84 TYR A O 1
ATOM 674 N N . GLY A 1 85 ? 0.190 6.605 15.043 1.00 87.38 85 GLY A N 1
ATOM 675 C CA . GLY A 1 85 ? -0.775 7.555 14.471 1.00 87.38 85 GLY A CA 1
ATOM 676 C C . GLY A 1 85 ? -0.283 8.370 13.263 1.00 87.38 85 GLY A C 1
ATOM 677 O O . GLY A 1 85 ? -1.050 9.158 12.716 1.00 87.38 85 GLY A O 1
ATOM 678 N N . SER A 1 86 ? 0.947 8.165 12.771 1.00 89.31 86 SER A N 1
ATOM 679 C CA . SER A 1 86 ? 1.473 8.897 11.603 1.00 89.31 86 SER A CA 1
ATOM 680 C C . SER A 1 86 ? 0.895 8.449 10.249 1.00 89.31 86 SER A C 1
ATOM 682 O O . SER A 1 86 ? 1.401 8.851 9.209 1.00 89.31 86 SER A O 1
ATOM 684 N N . GLY A 1 87 ? -0.117 7.574 10.234 1.00 91.00 87 GLY A N 1
ATOM 685 C CA . GLY A 1 87 ? -0.773 7.119 9.002 1.00 91.00 87 GLY A CA 1
ATOM 686 C C . GLY A 1 87 ? 0.016 6.101 8.174 1.00 91.00 87 GLY A C 1
ATOM 687 O O . GLY A 1 87 ? -0.183 6.031 6.968 1.00 91.00 87 GLY A O 1
ATOM 688 N N . LYS A 1 88 ? 0.905 5.304 8.789 1.00 92.38 88 LYS A N 1
ATOM 689 C CA . LYS A 1 88 ? 1.704 4.286 8.074 1.00 92.38 88 LYS A CA 1
ATOM 690 C C . LYS A 1 88 ? 0.833 3.265 7.336 1.00 92.38 88 LYS A C 1
ATOM 692 O O . LYS A 1 88 ? 1.007 3.101 6.135 1.00 92.38 88 LYS A O 1
ATOM 697 N N . SER A 1 89 ? -0.114 2.617 8.022 1.00 92.50 89 SER A N 1
ATOM 698 C CA . SER A 1 89 ? -0.995 1.629 7.381 1.00 92.50 89 SER A CA 1
ATOM 699 C C . SER A 1 89 ? -1.868 2.273 6.303 1.00 92.50 89 SER A C 1
ATOM 701 O O . SER A 1 89 ? -1.958 1.748 5.200 1.00 92.50 89 SER A O 1
ATOM 703 N N . THR A 1 90 ? -2.392 3.476 6.555 1.00 93.12 90 THR A N 1
ATOM 704 C CA . THR A 1 90 ? -3.140 4.263 5.560 1.00 93.12 90 THR A CA 1
ATOM 705 C C . THR A 1 90 ? -2.310 4.589 4.314 1.00 93.12 90 THR A C 1
ATOM 707 O O . THR A 1 90 ? -2.808 4.453 3.200 1.00 93.12 90 THR A O 1
ATOM 710 N N . PHE A 1 91 ? -1.044 4.992 4.477 1.00 92.44 91 PHE A N 1
ATOM 711 C CA . PHE A 1 91 ? -0.127 5.216 3.358 1.00 92.44 91 PHE A CA 1
ATOM 712 C C . PHE A 1 91 ? 0.066 3.936 2.548 1.00 92.44 91 PHE A C 1
ATOM 714 O O . PHE A 1 91 ? -0.063 3.967 1.327 1.00 92.44 91 PHE A O 1
ATOM 721 N N . VAL A 1 92 ? 0.368 2.820 3.223 1.00 92.62 92 VAL A N 1
ATOM 722 C CA . VAL A 1 92 ? 0.649 1.545 2.552 1.00 92.62 92 VAL A CA 1
ATOM 723 C C . VAL A 1 92 ? -0.577 1.078 1.774 1.00 92.62 92 VAL A C 1
ATOM 725 O O . VAL A 1 92 ? -0.423 0.665 0.631 1.00 92.62 92 VAL A O 1
ATOM 728 N N . LEU A 1 93 ? -1.780 1.224 2.338 1.00 93.19 93 LEU A N 1
ATOM 729 C CA . LEU A 1 93 ? -3.040 0.897 1.666 1.00 93.19 93 LEU A CA 1
ATOM 730 C C . LEU A 1 93 ? -3.265 1.735 0.402 1.00 93.19 93 LEU A C 1
ATOM 732 O O . LEU A 1 93 ? -3.542 1.176 -0.656 1.00 93.19 93 LEU A O 1
ATOM 736 N N . LYS A 1 94 ? -3.091 3.062 0.469 1.00 92.94 94 LYS A N 1
ATOM 737 C CA . LYS A 1 94 ? -3.189 3.911 -0.732 1.00 92.94 94 LYS A CA 1
ATOM 738 C C . LYS A 1 94 ? -2.159 3.503 -1.785 1.00 92.94 94 LYS A C 1
ATOM 740 O O . LYS A 1 94 ? -2.486 3.377 -2.959 1.00 92.94 94 LYS A O 1
ATOM 745 N N . PHE A 1 95 ? -0.919 3.287 -1.357 1.00 91.00 95 PHE A N 1
ATOM 746 C CA . PHE A 1 95 ? 0.178 2.933 -2.247 1.00 91.00 95 PHE A CA 1
ATOM 747 C C . PHE A 1 95 ? -0.077 1.600 -2.954 1.00 91.00 95 PHE A C 1
ATOM 749 O O . PHE A 1 95 ? 0.021 1.523 -4.174 1.00 91.00 95 PHE A O 1
ATOM 756 N N . ILE A 1 96 ? -0.459 0.559 -2.211 1.00 91.00 96 ILE A N 1
ATOM 757 C CA . ILE A 1 96 ? -0.690 -0.772 -2.776 1.00 91.00 96 ILE A CA 1
ATOM 758 C C . ILE A 1 96 ? -1.948 -0.826 -3.660 1.00 91.00 96 ILE A C 1
ATOM 760 O O . ILE A 1 96 ? -1.987 -1.573 -4.638 1.00 91.00 96 ILE A O 1
ATOM 764 N N . ASN A 1 97 ? -2.950 0.013 -3.385 1.00 92.44 97 ASN A N 1
ATOM 765 C CA . ASN A 1 97 ? -4.108 0.190 -4.260 1.00 92.44 97 ASN A CA 1
ATOM 766 C C . ASN A 1 97 ? -3.691 0.720 -5.638 1.00 92.44 97 ASN A C 1
ATOM 768 O O . ASN A 1 97 ? -4.071 0.157 -6.658 1.00 92.44 97 ASN A O 1
ATOM 772 N N . GLU A 1 98 ? -2.835 1.741 -5.686 1.00 89.94 98 GLU A N 1
ATOM 773 C CA . GLU A 1 98 ? -2.340 2.276 -6.962 1.00 89.94 98 GLU A CA 1
ATOM 774 C C . GLU A 1 98 ? -1.353 1.319 -7.657 1.00 89.94 98 GLU A C 1
ATOM 776 O O . GLU A 1 98 ? -1.363 1.181 -8.884 1.00 89.94 98 GLU A O 1
ATOM 781 N N . VAL A 1 99 ? -0.556 0.566 -6.888 1.00 87.56 99 VAL A N 1
ATOM 782 C CA . VAL A 1 99 ? 0.287 -0.516 -7.430 1.00 87.56 99 VAL A CA 1
ATOM 783 C C . VAL A 1 99 ? -0.560 -1.596 -8.102 1.00 87.56 99 VAL A C 1
ATOM 785 O O . VAL A 1 99 ? -0.243 -2.001 -9.217 1.00 87.56 99 VAL A O 1
ATOM 788 N N . SER A 1 100 ? -1.627 -2.060 -7.452 1.00 88.94 100 SER A N 1
ATOM 789 C CA . SER A 1 100 ? -2.476 -3.151 -7.960 1.00 88.94 100 SER A CA 1
ATOM 790 C C . SER A 1 100 ? -3.344 -2.744 -9.157 1.00 88.94 100 SER A C 1
ATOM 792 O O . SER A 1 100 ? -3.713 -3.586 -9.976 1.00 88.94 100 SER A O 1
ATOM 794 N N . LYS A 1 101 ? -3.629 -1.446 -9.319 1.00 87.19 101 LYS A N 1
ATOM 795 C CA . LYS A 1 101 ? -4.255 -0.900 -10.536 1.00 87.19 101 LYS A CA 1
ATOM 796 C C . LYS A 1 101 ? -3.317 -0.925 -11.747 1.00 87.19 101 LYS A C 1
ATOM 798 O O . LYS A 1 101 ? -3.782 -0.900 -12.886 1.00 87.19 101 LYS A O 1
ATOM 803 N N . SER A 1 102 ? -2.003 -0.988 -11.528 1.00 79.00 102 SER A N 1
ATOM 804 C CA . SER A 1 102 ? -1.017 -1.010 -12.610 1.00 79.00 102 SER A CA 1
ATOM 805 C C . SER A 1 102 ? -0.987 -2.382 -13.294 1.00 79.00 102 SER A C 1
ATOM 807 O O . SER A 1 102 ? -0.507 -3.372 -12.741 1.00 79.00 102 SER A O 1
ATOM 809 N N . SER A 1 103 ? -1.437 -2.436 -14.549 1.00 64.94 103 SER A N 1
ATOM 810 C CA . SER A 1 103 ? -1.663 -3.674 -15.316 1.00 64.94 103 SER A CA 1
ATOM 811 C C . SER A 1 103 ? -0.431 -4.567 -15.531 1.00 64.94 103 SER A C 1
ATOM 813 O O . SER A 1 103 ? -0.571 -5.713 -15.947 1.00 64.94 103 SER A O 1
ATOM 815 N N . TRP A 1 104 ? 0.785 -4.073 -15.281 1.00 68.19 104 TRP A N 1
ATOM 816 C CA . TRP A 1 104 ? 2.034 -4.821 -15.481 1.00 68.19 104 TRP A CA 1
ATOM 817 C C . TRP A 1 104 ? 2.592 -5.479 -14.213 1.00 68.19 104 TRP A C 1
ATOM 819 O O . TRP A 1 104 ? 3.482 -6.328 -14.326 1.00 68.19 104 TRP A O 1
ATOM 829 N N . ARG A 1 1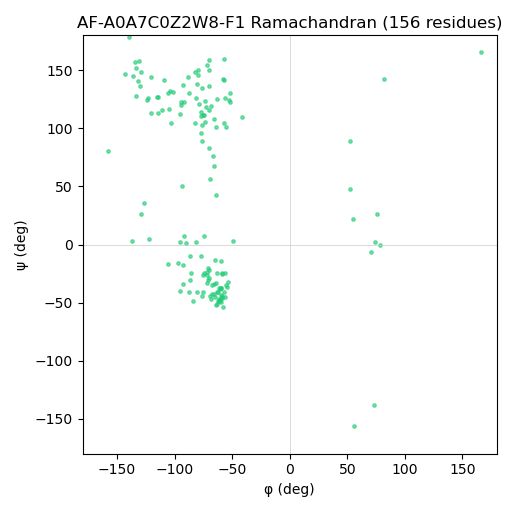05 ? 2.130 -5.068 -13.024 1.00 69.06 105 ARG A N 1
ATOM 830 C CA . ARG A 1 105 ? 2.525 -5.667 -11.737 1.00 69.06 105 ARG A CA 1
ATOM 831 C C . ARG A 1 105 ? 1.575 -6.775 -11.295 1.00 69.06 105 ARG A C 1
ATOM 833 O O . ARG A 1 105 ? 1.986 -7.611 -10.507 1.00 69.06 105 ARG A O 1
ATOM 840 N N . GLY A 1 106 ? 0.376 -6.828 -11.868 1.00 78.31 106 GLY A N 1
ATOM 841 C CA . GLY A 1 106 ? -0.617 -7.840 -11.537 1.00 78.31 106 GLY A CA 1
ATOM 842 C C . GLY A 1 106 ? -1.244 -7.581 -10.170 1.00 78.31 106 GLY A C 1
ATOM 843 O O . GLY A 1 106 ? -1.595 -6.442 -9.862 1.00 78.31 106 GLY A O 1
ATOM 844 N N . LYS A 1 107 ? -1.429 -8.634 -9.378 1.00 85.69 107 LYS A N 1
ATOM 845 C CA . LYS A 1 107 ? -2.076 -8.564 -8.068 1.00 85.69 107 LYS A CA 1
ATOM 846 C C . LYS A 1 107 ? -1.098 -8.109 -6.997 1.00 85.69 107 LYS A C 1
ATOM 848 O O . LYS A 1 107 ? 0.094 -8.394 -7.077 1.00 85.69 107 LYS A O 1
ATOM 853 N N . ALA A 1 108 ? -1.609 -7.410 -5.996 1.00 89.31 108 ALA A N 1
ATOM 854 C CA . ALA A 1 108 ? -0.836 -7.003 -4.834 1.00 89.31 108 ALA A CA 1
ATOM 855 C C . ALA A 1 108 ? -1.460 -7.591 -3.572 1.00 89.31 108 ALA A C 1
ATOM 857 O O . ALA A 1 108 ? -2.685 -7.683 -3.479 1.00 89.31 108 ALA A O 1
ATOM 858 N N . ILE A 1 109 ? -0.624 -7.970 -2.606 1.00 91.50 109 ILE A N 1
ATOM 859 C CA . ILE A 1 109 ? -1.086 -8.545 -1.339 1.00 91.50 109 ILE A CA 1
ATOM 860 C C . ILE A 1 109 ? -0.753 -7.607 -0.180 1.00 91.50 109 ILE A C 1
ATOM 862 O O . ILE A 1 109 ? 0.398 -7.219 0.019 1.00 91.50 109 ILE A O 1
ATOM 866 N N . TYR A 1 110 ? -1.765 -7.270 0.612 1.00 93.50 110 TYR A N 1
ATOM 867 C CA . TYR A 1 110 ? -1.630 -6.544 1.866 1.00 93.50 110 TYR A CA 1
ATOM 868 C C . TYR A 1 110 ? -1.816 -7.497 3.051 1.00 93.50 110 TYR A C 1
ATOM 870 O O . TYR A 1 110 ? -2.896 -8.047 3.241 1.00 93.50 110 TYR A O 1
ATOM 878 N N . VAL A 1 111 ? -0.773 -7.666 3.866 1.00 93.94 111 VAL A N 1
ATOM 879 C CA . VAL A 1 111 ? -0.820 -8.492 5.083 1.00 93.94 111 VAL A CA 1
ATOM 880 C C . VAL A 1 111 ? -1.126 -7.602 6.290 1.00 93.94 111 VAL A C 1
ATOM 882 O O . VAL A 1 111 ? -0.302 -6.774 6.685 1.00 93.94 111 VAL A O 1
ATOM 885 N N . SER A 1 112 ? -2.305 -7.773 6.881 1.00 92.75 112 SER A N 1
ATOM 886 C CA . SER A 1 112 ? -2.848 -6.966 7.979 1.00 92.75 112 SER A CA 1
ATOM 887 C C . SER A 1 112 ? -2.554 -7.564 9.363 1.00 92.75 112 SER A C 1
ATOM 889 O O . SER A 1 112 ? -3.442 -7.681 10.206 1.00 92.75 112 SER A O 1
ATOM 891 N N . ALA A 1 113 ? -1.288 -7.902 9.621 1.00 87.56 113 ALA A N 1
ATOM 892 C CA . ALA A 1 113 ? -0.880 -8.655 10.815 1.00 87.56 113 ALA A CA 1
ATOM 893 C C . ALA A 1 113 ? -1.227 -7.992 12.166 1.00 87.56 113 ALA A C 1
ATOM 895 O O . ALA A 1 113 ? -1.340 -8.686 13.172 1.00 87.56 113 ALA A O 1
ATOM 896 N N . GLU A 1 114 ? -1.360 -6.661 12.215 1.00 85.00 114 GLU A N 1
ATOM 897 C CA . GLU A 1 114 ? -1.673 -5.929 13.455 1.00 85.00 114 GLU A CA 1
ATOM 898 C C . GLU A 1 114 ? -3.166 -5.634 13.633 1.00 85.00 114 GLU A C 1
ATOM 900 O O . GLU A 1 114 ? -3.669 -5.657 14.753 1.00 85.00 114 GLU A O 1
ATOM 905 N N . GLU A 1 115 ? -3.859 -5.278 12.549 1.00 85.12 115 GLU A N 1
ATOM 906 C CA . GLU A 1 115 ? -5.230 -4.762 12.624 1.00 85.12 115 GLU A CA 1
ATOM 907 C C . GLU A 1 115 ? -6.253 -5.892 12.482 1.00 85.12 115 GLU A C 1
ATOM 909 O O . GLU A 1 115 ? -7.285 -5.841 13.141 1.00 85.12 115 GLU A O 1
ATOM 914 N N . GLY A 1 116 ? -5.953 -6.914 11.676 1.00 87.19 116 GLY A N 1
ATOM 915 C CA . GLY A 1 116 ? -6.898 -7.952 11.270 1.00 87.19 116 GLY A CA 1
ATOM 916 C C . GLY A 1 116 ? -7.799 -7.516 10.103 1.00 87.19 116 GLY A C 1
ATOM 917 O O . GLY A 1 116 ? -8.217 -6.354 10.035 1.00 87.19 116 GLY A O 1
ATOM 918 N N . VAL A 1 117 ? -8.104 -8.426 9.177 1.00 86.25 117 VAL A N 1
ATOM 919 C CA . VAL A 1 117 ? -8.883 -8.206 7.947 1.00 86.25 117 VAL A CA 1
ATOM 920 C C . VAL A 1 117 ? -10.330 -7.846 8.274 1.00 86.25 117 VAL A C 1
ATOM 922 O O . VAL A 1 117 ? -10.884 -6.905 7.707 1.00 86.25 117 VAL A O 1
ATOM 925 N N . GLU A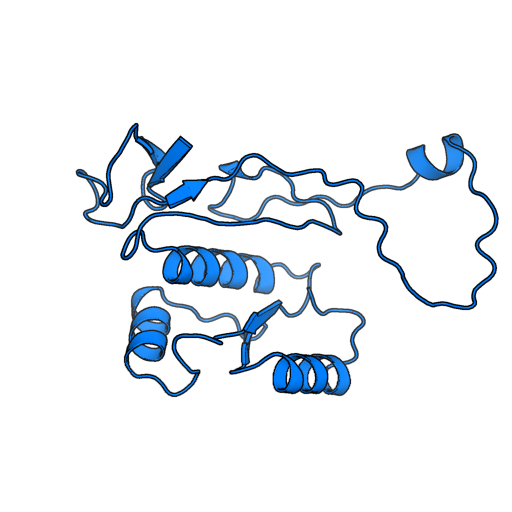 1 118 ? -10.930 -8.536 9.243 1.00 87.19 118 GLU A N 1
ATOM 926 C CA . GLU A 1 118 ? -12.313 -8.296 9.681 1.00 87.19 118 GLU A CA 1
ATOM 927 C C . GLU A 1 118 ? -12.451 -7.114 10.655 1.00 87.19 118 GLU A C 1
ATOM 929 O O . GLU A 1 118 ? -13.542 -6.816 11.146 1.00 87.19 118 GLU A O 1
ATOM 934 N N . SER A 1 119 ? -11.359 -6.409 10.964 1.00 90.81 119 SER A N 1
ATOM 935 C CA . SER A 1 119 ? -11.415 -5.324 11.939 1.00 90.81 119 SER A CA 1
ATOM 936 C C . SER A 1 119 ? -12.177 -4.110 11.414 1.00 90.81 119 SER A C 1
ATOM 938 O O . SER A 1 119 ? -11.943 -3.619 10.308 1.00 90.81 119 SER A O 1
ATOM 940 N N . ALA A 1 120 ? -13.037 -3.543 12.265 1.00 89.56 120 ALA A N 1
ATOM 941 C CA . ALA A 1 120 ? -13.774 -2.319 11.949 1.00 89.56 120 ALA A CA 1
ATOM 942 C C . ALA A 1 120 ? -12.836 -1.161 11.556 1.00 89.56 120 ALA A C 1
ATOM 944 O O . ALA A 1 120 ? -13.162 -0.362 10.681 1.00 89.56 120 ALA A O 1
ATOM 945 N N . THR A 1 121 ? -11.649 -1.093 12.167 1.00 89.81 121 THR A N 1
ATOM 946 C CA . THR A 1 121 ? -10.633 -0.076 11.869 1.00 89.81 121 THR A CA 1
ATOM 947 C C . THR A 1 121 ? -10.096 -0.198 10.445 1.00 89.81 121 THR A C 1
ATOM 949 O O . THR A 1 121 ? -9.965 0.821 9.762 1.00 89.81 121 THR A O 1
ATOM 952 N N . LEU A 1 122 ? -9.779 -1.414 9.983 1.00 91.25 122 LEU A N 1
ATOM 953 C CA . LEU A 1 122 ? -9.295 -1.623 8.621 1.00 91.25 122 LEU A CA 1
ATOM 954 C C . LEU A 1 122 ? -10.409 -1.352 7.610 1.00 91.25 122 LEU A C 1
ATOM 956 O O . LEU A 1 122 ? -10.191 -0.592 6.669 1.00 91.25 122 LEU A O 1
ATOM 960 N N . GLN A 1 123 ? -11.608 -1.891 7.842 1.00 92.38 123 GLN A N 1
ATOM 961 C CA . GLN A 1 123 ? -12.765 -1.682 6.965 1.00 92.38 123 GLN A CA 1
ATOM 962 C C . GLN A 1 123 ? -13.078 -0.190 6.795 1.00 92.38 123 GLN A C 1
ATOM 964 O O . GLN A 1 123 ? -13.177 0.312 5.675 1.00 92.38 123 GLN A O 1
ATOM 969 N N . GLN A 1 124 ? -13.077 0.565 7.897 1.00 91.44 124 GLN A N 1
ATOM 970 C CA . GLN A 1 124 ? -13.255 2.014 7.859 1.00 91.44 124 GLN A CA 1
ATOM 971 C C . GLN A 1 124 ? -12.163 2.718 7.033 1.00 91.44 124 GLN A C 1
ATOM 973 O O . GLN A 1 124 ? -12.455 3.680 6.321 1.00 91.44 124 GLN A O 1
ATOM 978 N N . LYS A 1 125 ? -10.902 2.267 7.090 1.00 91.75 125 LYS A N 1
ATOM 979 C CA . LYS A 1 125 ? -9.827 2.834 6.256 1.00 91.75 125 LYS A CA 1
ATOM 980 C C . LYS A 1 125 ? -10.027 2.524 4.780 1.00 91.75 125 LYS A C 1
ATOM 982 O O . LYS A 1 125 ? -9.802 3.418 3.967 1.00 91.75 125 LYS A O 1
ATOM 987 N N . LEU A 1 126 ? -10.422 1.300 4.437 1.00 92.19 126 LEU A N 1
ATOM 988 C CA . LEU A 1 126 ? -10.677 0.906 3.051 1.00 92.19 126 LEU A CA 1
ATOM 989 C C . LEU A 1 126 ? -11.762 1.796 2.435 1.00 92.19 126 LEU A C 1
ATOM 991 O O . LEU A 1 126 ? -11.546 2.374 1.370 1.00 92.19 126 LEU A O 1
ATOM 995 N N . GLU A 1 127 ? -12.860 2.013 3.160 1.00 92.75 127 GLU A N 1
ATOM 996 C CA . GLU A 1 127 ? -13.944 2.905 2.739 1.00 92.75 127 GLU A CA 1
ATOM 997 C C . GLU A 1 127 ? -13.490 4.367 2.632 1.00 92.75 127 GLU A C 1
ATOM 999 O O . GLU A 1 127 ? -13.658 5.007 1.592 1.00 92.75 127 GLU A O 1
ATOM 1004 N N . GLN A 1 128 ? -12.868 4.908 3.686 1.00 91.06 128 GLN A N 1
ATOM 1005 C CA . GLN A 1 128 ? -12.447 6.314 3.727 1.00 91.06 128 GLN A CA 1
ATOM 1006 C C . GLN A 1 128 ? -11.424 6.656 2.646 1.00 91.06 128 GLN A C 1
ATOM 1008 O O . GLN A 1 128 ? -11.445 7.762 2.103 1.00 91.06 128 GLN A O 1
ATOM 1013 N N . GLN A 1 129 ? -10.510 5.730 2.354 1.00 89.50 129 GLN A N 1
ATOM 1014 C CA . GLN A 1 129 ? -9.477 5.922 1.339 1.00 89.50 129 GLN A CA 1
ATOM 1015 C C . GLN A 1 129 ? -9.916 5.462 -0.055 1.00 89.50 129 GLN A C 1
ATOM 1017 O O . GLN A 1 129 ? -9.128 5.601 -0.988 1.00 89.50 129 GLN A O 1
ATOM 1022 N N . LYS A 1 130 ? -11.157 4.969 -0.207 1.00 92.00 130 LYS A N 1
ATOM 1023 C CA . LYS A 1 130 ? -11.719 4.459 -1.466 1.00 92.00 130 LYS A CA 1
ATOM 1024 C C . LYS A 1 130 ? -10.811 3.410 -2.112 1.00 92.00 130 LYS A C 1
ATOM 1026 O O . LYS A 1 130 ? -10.467 3.504 -3.288 1.00 92.00 130 LYS A O 1
ATOM 1031 N N . ILE A 1 131 ? -10.371 2.450 -1.306 1.00 91.44 131 ILE A N 1
ATOM 1032 C CA . ILE A 1 131 ? -9.566 1.323 -1.770 1.00 91.44 131 ILE A CA 1
ATOM 1033 C C . ILE A 1 131 ? -10.500 0.361 -2.504 1.00 91.44 131 ILE A C 1
ATOM 1035 O O . ILE A 1 131 ? -11.385 -0.231 -1.894 1.00 91.44 131 ILE A O 1
ATOM 1039 N N . ASP A 1 132 ? -10.331 0.263 -3.818 1.00 89.75 132 ASP A N 1
ATOM 1040 C CA . ASP A 1 132 ? -11.314 -0.322 -4.736 1.00 89.75 132 ASP A CA 1
ATOM 1041 C C . ASP A 1 132 ? -10.698 -1.246 -5.797 1.00 89.75 132 ASP A C 1
ATOM 1043 O O . ASP A 1 132 ? -11.396 -1.759 -6.672 1.00 89.75 132 ASP A O 1
ATOM 1047 N N . SER A 1 133 ? -9.385 -1.472 -5.745 1.00 89.06 133 SER A N 1
ATOM 1048 C CA . SER A 1 133 ? -8.706 -2.326 -6.711 1.00 89.06 133 SER A CA 1
ATOM 1049 C C . SER A 1 133 ? -9.107 -3.795 -6.555 1.00 89.06 133 SER A C 1
ATOM 1051 O O . SER A 1 133 ? -8.798 -4.432 -5.552 1.00 89.06 133 SER A O 1
ATOM 1053 N N . ALA A 1 134 ? -9.699 -4.372 -7.605 1.00 87.06 134 ALA A N 1
ATOM 1054 C CA . ALA A 1 134 ? -10.012 -5.805 -7.680 1.00 87.06 134 ALA A CA 1
ATOM 1055 C C . ALA A 1 134 ? -8.763 -6.712 -7.687 1.00 87.06 134 ALA A C 1
ATOM 1057 O O . ALA A 1 134 ? -8.866 -7.924 -7.522 1.00 87.06 134 ALA A O 1
ATOM 1058 N N . ASN A 1 135 ? -7.582 -6.126 -7.893 1.00 89.81 135 ASN A N 1
ATOM 1059 C CA . ASN A 1 135 ? -6.298 -6.822 -7.884 1.00 89.81 135 ASN A CA 1
ATOM 1060 C C . ASN A 1 135 ? -5.594 -6.741 -6.520 1.00 89.81 135 ASN A C 1
ATOM 1062 O O . ASN A 1 135 ? -4.458 -7.199 -6.399 1.00 89.81 135 ASN A O 1
ATOM 1066 N N . LEU A 1 136 ? -6.215 -6.117 -5.517 1.00 90.62 136 LEU A N 1
ATOM 1067 C CA . LEU A 1 136 ? -5.692 -6.058 -4.161 1.00 90.62 136 LEU A CA 1
ATOM 1068 C C . LEU A 1 136 ? -6.301 -7.184 -3.326 1.00 90.62 136 LEU A C 1
ATOM 1070 O O . LEU A 1 136 ? -7.511 -7.235 -3.127 1.00 90.62 136 LEU A O 1
ATOM 1074 N N . ILE A 1 137 ? -5.447 -8.055 -2.803 1.00 91.44 137 ILE A N 1
ATOM 1075 C CA . ILE A 1 137 ? -5.822 -9.117 -1.872 1.00 91.44 137 ILE A CA 1
ATOM 1076 C C . ILE A 1 137 ? -5.371 -8.686 -0.478 1.00 91.44 137 ILE A C 1
ATOM 1078 O O . ILE A 1 137 ? -4.236 -8.247 -0.297 1.00 91.44 137 ILE A O 1
ATOM 1082 N N . ILE A 1 138 ? -6.250 -8.798 0.511 1.00 91.94 138 ILE A N 1
ATOM 1083 C CA . ILE A 1 138 ? -5.961 -8.448 1.903 1.00 91.94 138 ILE A CA 1
ATOM 1084 C C . ILE A 1 138 ? -6.048 -9.735 2.722 1.00 91.94 138 ILE A C 1
ATOM 1086 O O . ILE A 1 138 ? -7.046 -10.444 2.635 1.00 91.94 138 ILE A O 1
ATOM 1090 N N . VAL A 1 139 ? -5.001 -10.036 3.484 1.00 93.38 139 VAL A N 1
ATOM 1091 C CA . VAL A 1 139 ? -4.877 -11.261 4.288 1.00 93.38 139 VAL A CA 1
ATOM 1092 C C . VAL A 1 139 ? -4.455 -10.932 5.716 1.00 93.38 139 VAL A C 1
ATOM 1094 O O . VAL A 1 139 ? -3.882 -9.867 5.957 1.00 93.38 139 VAL A O 1
ATOM 1097 N N . ASP A 1 140 ? -4.715 -11.826 6.669 1.00 91.06 140 ASP A N 1
ATOM 1098 C CA . ASP A 1 140 ? -4.409 -11.583 8.082 1.00 91.06 140 ASP A CA 1
ATOM 1099 C C . ASP A 1 140 ? -2.943 -11.842 8.407 1.00 91.06 140 ASP A C 1
ATOM 1101 O O . ASP A 1 140 ? -2.311 -11.087 9.148 1.00 91.06 140 ASP A O 1
ATOM 1105 N N . ASN A 1 141 ? -2.378 -12.903 7.841 1.00 91.19 141 ASN A N 1
ATOM 1106 C CA . ASN A 1 141 ? -1.056 -13.374 8.221 1.00 91.19 141 ASN A CA 1
ATOM 1107 C C . ASN A 1 141 ? -0.221 -13.830 7.009 1.00 91.19 141 ASN A C 1
ATOM 1109 O O . ASN A 1 141 ? -0.633 -13.759 5.850 1.00 91.19 141 ASN A O 1
ATOM 1113 N N . ILE A 1 142 ? 1.019 -14.239 7.288 1.00 88.69 142 ILE A N 1
ATOM 1114 C CA . ILE A 1 142 ? 1.981 -14.667 6.263 1.00 88.69 142 ILE A CA 1
ATOM 1115 C C . ILE A 1 142 ? 1.593 -16.020 5.650 1.00 88.69 142 ILE A C 1
ATOM 1117 O O . ILE A 1 142 ? 1.891 -16.251 4.480 1.00 88.69 142 ILE A O 1
ATOM 1121 N N . ASP A 1 143 ? 0.947 -16.910 6.399 1.00 89.06 143 ASP A N 1
ATOM 1122 C CA . ASP A 1 143 ? 0.534 -18.220 5.893 1.00 89.06 143 ASP A CA 1
ATOM 1123 C C . ASP A 1 143 ? -0.596 -18.064 4.864 1.00 89.06 143 ASP A C 1
ATOM 1125 O O . ASP A 1 143 ? -0.478 -18.581 3.750 1.00 89.06 143 ASP A O 1
ATOM 1129 N N . ASP A 1 144 ? -1.590 -17.224 5.162 1.00 88.12 144 ASP A N 1
ATOM 1130 C CA . ASP A 1 144 ? -2.663 -16.844 4.234 1.00 88.12 144 ASP A CA 1
ATOM 1131 C C . ASP A 1 144 ? -2.105 -16.164 2.972 1.00 88.12 144 ASP A C 1
ATOM 1133 O O . ASP A 1 144 ? -2.575 -16.394 1.857 1.00 88.12 144 ASP A O 1
ATOM 1137 N N . MET A 1 145 ? -1.059 -15.339 3.119 1.00 89.81 145 MET A N 1
ATOM 1138 C CA . MET A 1 145 ? -0.358 -14.740 1.977 1.00 89.81 145 MET A CA 1
ATOM 1139 C C . MET A 1 145 ? 0.207 -15.830 1.058 1.00 89.81 145 MET A C 1
ATOM 1141 O O . MET A 1 145 ? 0.087 -15.727 -0.161 1.00 89.81 145 MET A O 1
ATOM 1145 N N . TRP A 1 146 ? 0.826 -16.877 1.611 1.00 85.94 146 TRP A N 1
ATOM 1146 C CA . TRP A 1 146 ? 1.361 -17.975 0.805 1.00 85.94 146 TRP A CA 1
ATOM 1147 C C . TRP A 1 146 ? 0.269 -18.792 0.122 1.00 85.94 146 TRP A C 1
ATOM 1149 O O . TRP A 1 146 ? 0.489 -19.259 -0.995 1.00 85.94 146 TRP A O 1
ATOM 1159 N N . GLU A 1 147 ? -0.883 -18.974 0.761 1.00 86.25 147 GLU A N 1
ATOM 1160 C CA . GLU A 1 147 ? -2.056 -19.592 0.137 1.00 86.25 147 GLU A CA 1
ATOM 1161 C C . GLU A 1 147 ? -2.562 -18.754 -1.036 1.00 86.25 147 GLU A C 1
ATOM 1163 O O . GLU A 1 147 ? -2.605 -19.260 -2.157 1.00 86.25 147 GLU A O 1
ATOM 1168 N N . ALA A 1 148 ? -2.772 -17.453 -0.829 1.00 82.81 148 ALA A N 1
ATOM 1169 C CA . ALA A 1 148 ? -3.187 -16.533 -1.885 1.00 82.81 148 ALA A CA 1
ATOM 1170 C C . ALA A 1 148 ? -2.208 -16.518 -3.072 1.00 82.81 148 ALA A C 1
ATOM 1172 O O . ALA A 1 148 ? -2.625 -16.527 -4.224 1.00 82.81 148 ALA A O 1
ATOM 1173 N N . VAL A 1 149 ? -0.893 -16.551 -2.823 1.00 83.00 149 VAL A N 1
ATOM 1174 C CA . VAL A 1 149 ? 0.122 -16.621 -3.893 1.00 83.00 149 VAL A CA 1
ATOM 1175 C C . VAL A 1 149 ? 0.061 -17.943 -4.669 1.00 83.00 149 VAL A C 1
ATOM 1177 O O . VAL A 1 149 ? 0.367 -17.961 -5.864 1.00 83.00 149 VAL A O 1
ATOM 1180 N N . ARG A 1 150 ? -0.277 -19.057 -4.004 1.00 78.50 150 ARG A N 1
ATOM 1181 C CA . ARG A 1 150 ? -0.349 -20.390 -4.625 1.00 78.50 150 ARG A CA 1
ATOM 1182 C C . ARG A 1 150 ? -1.591 -20.555 -5.493 1.00 78.50 150 ARG A C 1
ATOM 1184 O O . ARG A 1 150 ? -1.463 -21.106 -6.583 1.00 78.50 150 ARG A O 1
ATOM 1191 N N . ASP A 1 151 ? -2.734 -20.059 -5.036 1.00 72.81 151 ASP A N 1
ATOM 1192 C CA . ASP A 1 151 ? -4.011 -20.179 -5.749 1.00 72.81 151 ASP A CA 1
ATOM 1193 C C . ASP A 1 151 ? -4.082 -19.285 -6.998 1.00 72.81 151 ASP A C 1
ATOM 1195 O O . ASP A 1 151 ? -4.777 -19.596 -7.961 1.00 72.81 151 ASP A O 1
ATOM 1199 N N . GLU A 1 152 ? -3.327 -18.187 -7.008 1.00 62.94 152 GLU A N 1
ATOM 1200 C CA . GLU A 1 152 ? -3.409 -17.127 -8.020 1.00 62.94 152 GLU A CA 1
ATOM 1201 C C . GLU A 1 152 ? -2.466 -17.298 -9.226 1.00 62.94 152 GLU A C 1
ATOM 1203 O O . GLU A 1 152 ? -2.362 -16.389 -10.049 1.00 62.94 152 GLU A O 1
ATOM 1208 N N . ASP A 1 153 ? -1.764 -18.433 -9.347 1.00 54.03 153 ASP A N 1
ATOM 1209 C CA . ASP A 1 153 ? -0.646 -18.612 -10.285 1.00 54.03 153 ASP A CA 1
ATOM 1210 C C . ASP A 1 153 ? 0.398 -17.483 -10.108 1.00 54.03 153 ASP A C 1
ATOM 1212 O O . ASP A 1 153 ? 0.371 -16.439 -10.763 1.00 54.03 153 ASP A O 1
ATOM 1216 N N . ALA A 1 154 ? 1.367 -17.707 -9.209 1.00 50.69 154 ALA A N 1
ATOM 1217 C CA . ALA A 1 154 ? 2.377 -16.768 -8.679 1.00 50.69 154 ALA A CA 1
ATOM 1218 C C . ALA A 1 154 ? 3.203 -15.915 -9.681 1.00 50.69 154 ALA A C 1
ATOM 1220 O O . ALA A 1 154 ? 4.132 -15.205 -9.294 1.00 50.69 154 ALA A O 1
ATOM 1221 N N . HIS A 1 155 ? 2.948 -15.996 -10.984 1.00 46.47 155 HIS A N 1
ATOM 1222 C CA . HIS A 1 155 ? 3.659 -15.269 -12.032 1.00 46.47 155 HIS A CA 1
ATOM 1223 C C . HIS A 1 155 ? 3.356 -13.761 -12.044 1.00 46.47 155 HIS A C 1
ATOM 1225 O O . HIS A 1 155 ? 4.179 -13.003 -12.563 1.00 46.47 155 HIS A O 1
ATOM 1231 N N . ASN A 1 156 ? 2.240 -13.327 -11.440 1.00 53.16 156 ASN A N 1
ATOM 1232 C CA . ASN A 1 156 ? 1.757 -11.941 -11.485 1.00 53.16 156 ASN A CA 1
ATOM 1233 C C . ASN A 1 156 ? 1.425 -11.342 -10.104 1.00 53.16 156 ASN A C 1
ATOM 1235 O O . ASN A 1 156 ? 0.580 -10.458 -10.031 1.00 53.16 156 ASN A O 1
ATOM 1239 N N . VAL A 1 157 ? 2.045 -11.811 -9.018 1.00 55.06 157 VAL A N 1
ATOM 1240 C CA . VAL A 1 157 ? 1.839 -11.236 -7.676 1.00 55.06 157 VAL A CA 1
ATOM 1241 C C . VAL A 1 157 ? 3.067 -10.416 -7.269 1.00 55.06 157 VAL A C 1
ATOM 1243 O O . VAL A 1 157 ? 4.198 -10.898 -7.401 1.00 55.06 157 VAL A O 1
ATOM 1246 N N . VAL A 1 158 ? 2.855 -9.176 -6.814 1.00 53.72 158 VAL A N 1
ATOM 1247 C CA . VAL A 1 158 ? 3.899 -8.222 -6.381 1.00 53.72 158 VAL A CA 1
ATOM 1248 C C . VAL A 1 158 ? 3.785 -7.883 -4.904 1.00 53.72 158 VAL A C 1
ATOM 1250 O O . VAL A 1 158 ? 2.652 -7.658 -4.425 1.00 53.72 158 VAL A O 1
#

Mean predicted aligned error: 12.47 Å

pLDDT: mean 76.26, std 16.35, range [33.28, 93.94]

Sequence (158 aa):
MWVCLDCNRSYSDHCKCEKCGVSVVNIPLFLCGNTQCIATSNKSTKWKRPSDIRSKKIRREEIPGFDVFGALPKHVRILIYGKYGSGKSTFVLKFINEVSKSSWRGKAIYVSAEEGVESATLQQKLEQQKIDSANLIIVDNIDDMWEAVRDEDAHNVV

Secondary structure (DSSP, 8-state):
-EEETTT--EESS-SB-TTT-PBEEEPPP----------------PPPPHHHHHTS----BPPTT-GGG-SB-SS--------TTS-HHHHHHHHHHHHHHSTTT-BEEEE-TTT-TT-HHHHHHHHHTT---TTEEEESSHHHHHHHHHHTTGGGB-

Nearest PDB structures (foldseek):
  1ipd-assembly1_A-2  TM=4.899E-01  e=3.689E-01  Thermus thermophilus
  1gc8-assembly1_B  TM=4.918E-01  e=4.826E-01  Thermus thermophilus HB8
  4wuo-assembly1_B  TM=4.819E-01  e=4.512E-01  Thermus thermophilus HB8
  1idm-assembly1_A-2  TM=4.847E-01  e=7.220E-01  Thermus thermophilus HB8
  1gc9-assembly1_A-2  TM=4.841E-01  e=8.830E-01  Thermus thermophilus HB8